Protein AF-A0A8T5SU76-F1 (afdb_monomer_lite)

Sequence (78 aa):
MVMFYRKFVGSPGTPILYPISQPMSSDNNITLFWSEEIAADSYYLYRSTNYIVDVSSLTVLDSTTDLQYVDTLNETGV

Radius of gyration: 16.59 Å; chains: 1; bounding box: 46×26×50 Å

Structure (mmCIF, N/CA/C/O backbone):
data_AF-A0A8T5SU76-F1
#
_entry.id   AF-A0A8T5SU76-F1
#
loop_
_atom_site.group_PDB
_atom_site.id
_atom_site.type_symbol
_atom_site.label_atom_id
_atom_site.label_alt_id
_atom_site.label_comp_id
_atom_site.label_asym_id
_atom_site.label_entity_id
_atom_site.label_seq_id
_atom_site.pdbx_PDB_ins_code
_atom_site.Cartn_x
_atom_site.Cartn_y
_atom_site.Cartn_z
_atom_site.occupancy
_atom_site.B_iso_or_equiv
_atom_site.auth_seq_id
_atom_site.auth_comp_id
_atom_site.auth_asym_id
_atom_site.auth_atom_id
_atom_site.pdbx_PDB_model_num
ATOM 1 N N . MET A 1 1 ? 27.696 8.131 -30.727 1.00 63.66 1 MET A N 1
ATOM 2 C CA . MET A 1 1 ? 26.911 6.915 -30.430 1.00 63.66 1 MET A CA 1
ATOM 3 C C . MET A 1 1 ? 26.505 6.999 -28.970 1.00 63.66 1 MET A C 1
ATOM 5 O O . MET A 1 1 ? 27.382 6.969 -28.121 1.00 63.66 1 MET A O 1
ATOM 9 N N . VAL A 1 2 ? 25.226 7.238 -28.683 1.00 62.56 2 VAL A N 1
ATOM 10 C CA . VAL A 1 2 ? 24.719 7.304 -27.302 1.00 62.56 2 VAL A CA 1
ATOM 11 C C . VAL A 1 2 ? 24.197 5.917 -26.959 1.00 62.56 2 VAL A C 1
ATOM 13 O O . VAL A 1 2 ? 23.366 5.379 -27.688 1.00 62.56 2 VAL A O 1
ATOM 16 N N . MET A 1 3 ? 24.743 5.306 -25.912 1.00 70.06 3 MET A N 1
ATOM 17 C CA . MET A 1 3 ? 24.363 3.965 -25.483 1.00 70.06 3 MET A CA 1
ATOM 18 C C . MET A 1 3 ? 23.319 4.093 -24.377 1.00 70.06 3 MET A C 1
ATOM 20 O O . MET A 1 3 ? 23.634 4.533 -23.275 1.00 70.06 3 MET A O 1
ATOM 24 N N . PHE A 1 4 ? 22.074 3.739 -24.682 1.00 66.69 4 PHE A N 1
ATOM 25 C CA . PHE A 1 4 ? 21.003 3.658 -23.694 1.00 66.69 4 PHE A CA 1
ATOM 26 C C . PHE A 1 4 ? 20.960 2.230 -23.143 1.00 66.69 4 PHE A C 1
ATOM 28 O O . PHE A 1 4 ? 20.700 1.286 -23.888 1.00 66.69 4 PHE A O 1
ATOM 35 N N . TYR A 1 5 ? 21.228 2.054 -21.850 1.00 68.06 5 TYR A N 1
ATOM 36 C CA . TYR A 1 5 ? 21.017 0.787 -21.150 1.00 68.06 5 TYR A CA 1
ATOM 37 C C . TYR A 1 5 ? 19.703 0.863 -20.373 1.00 68.06 5 TYR A C 1
ATOM 39 O O . TYR A 1 5 ? 19.543 1.698 -19.487 1.00 68.06 5 TYR A O 1
ATOM 47 N N . ARG A 1 6 ? 18.754 -0.028 -20.686 1.00 68.00 6 ARG A N 1
ATOM 48 C CA . ARG A 1 6 ? 17.613 -0.283 -19.800 1.00 68.00 6 ARG A CA 1
ATOM 49 C C . ARG A 1 6 ? 18.078 -1.280 -18.741 1.00 68.00 6 ARG A C 1
ATOM 51 O O . ARG A 1 6 ? 18.380 -2.429 -19.065 1.00 68.00 6 ARG A O 1
ATOM 58 N N . LYS A 1 7 ? 18.200 -0.849 -17.487 1.00 67.69 7 LYS A N 1
ATOM 59 C CA . LYS A 1 7 ? 18.418 -1.783 -16.378 1.00 67.69 7 LYS A CA 1
ATOM 60 C C . LYS A 1 7 ? 17.093 -2.510 -16.158 1.00 67.69 7 LYS A C 1
ATOM 62 O O . LYS A 1 7 ? 16.140 -1.913 -15.678 1.00 67.69 7 LYS A O 1
ATOM 67 N N . PHE A 1 8 ? 17.006 -3.767 -16.583 1.00 71.00 8 PHE A N 1
ATOM 68 C CA . PHE A 1 8 ? 15.849 -4.600 -16.272 1.00 71.00 8 PHE A CA 1
ATOM 69 C C . PHE A 1 8 ? 15.920 -4.958 -14.786 1.00 71.00 8 PHE A C 1
ATOM 71 O O . PHE A 1 8 ? 16.838 -5.663 -14.372 1.00 71.00 8 PHE A O 1
ATOM 78 N N . VAL A 1 9 ? 15.008 -4.407 -13.987 1.00 72.94 9 VAL A N 1
ATOM 79 C CA . VAL A 1 9 ? 14.999 -4.565 -12.522 1.00 72.94 9 VAL A CA 1
ATOM 80 C C . VAL A 1 9 ? 14.083 -5.697 -12.043 1.00 72.94 9 VAL A C 1
ATOM 82 O O . VAL A 1 9 ? 14.138 -6.058 -10.875 1.00 72.94 9 VAL A O 1
ATOM 85 N N . GLY A 1 10 ? 13.340 -6.336 -12.956 1.00 83.88 10 GLY A N 1
ATOM 86 C CA . GLY A 1 10 ? 12.392 -7.406 -12.636 1.00 83.88 10 GLY A CA 1
ATOM 87 C C . GLY A 1 10 ? 11.047 -6.864 -12.155 1.00 83.88 10 GLY A C 1
ATOM 88 O O . GLY A 1 10 ? 10.755 -5.685 -12.337 1.00 83.88 10 GLY A O 1
ATOM 89 N N . SER A 1 11 ? 10.216 -7.738 -11.588 1.00 86.62 11 SER A N 1
ATOM 90 C CA . SER A 1 11 ? 8.991 -7.314 -10.905 1.00 86.62 11 SER A CA 1
ATOM 91 C C . SER A 1 11 ? 9.333 -6.632 -9.573 1.00 86.62 11 SER A C 1
ATOM 93 O O . SER A 1 11 ? 10.322 -7.029 -8.949 1.00 86.62 11 SER A O 1
ATOM 95 N N . PRO A 1 12 ? 8.520 -5.662 -9.112 1.00 91.81 12 PRO A N 1
ATOM 96 C CA . PRO A 1 12 ? 8.618 -5.130 -7.756 1.00 91.81 12 PRO A CA 1
ATOM 97 C C . PRO A 1 12 ? 8.643 -6.248 -6.709 1.00 91.81 12 PRO A C 1
ATOM 99 O O . PRO A 1 12 ? 7.893 -7.223 -6.823 1.00 91.81 12 PRO A O 1
ATOM 102 N N . GLY A 1 13 ? 9.498 -6.101 -5.696 1.00 91.44 13 GLY A N 1
ATOM 103 C CA . GLY A 1 13 ? 9.416 -6.905 -4.482 1.00 91.44 13 GLY A CA 1
ATOM 104 C C . GLY A 1 13 ? 8.233 -6.481 -3.610 1.00 91.44 13 GLY A C 1
ATOM 105 O O . GLY A 1 13 ? 7.531 -5.511 -3.904 1.00 91.44 13 GLY A O 1
ATOM 106 N N . THR A 1 14 ? 8.005 -7.220 -2.524 1.00 90.88 14 THR A N 1
ATOM 107 C CA . THR A 1 14 ? 7.034 -6.817 -1.501 1.00 90.88 14 THR A CA 1
ATOM 108 C C . THR A 1 14 ? 7.700 -5.818 -0.555 1.00 90.88 14 THR A C 1
ATOM 110 O O . THR A 1 14 ? 8.638 -6.220 0.139 1.00 90.88 14 THR A O 1
ATOM 113 N N . PRO A 1 15 ? 7.216 -4.566 -0.466 1.00 93.75 15 PRO A N 1
ATOM 114 C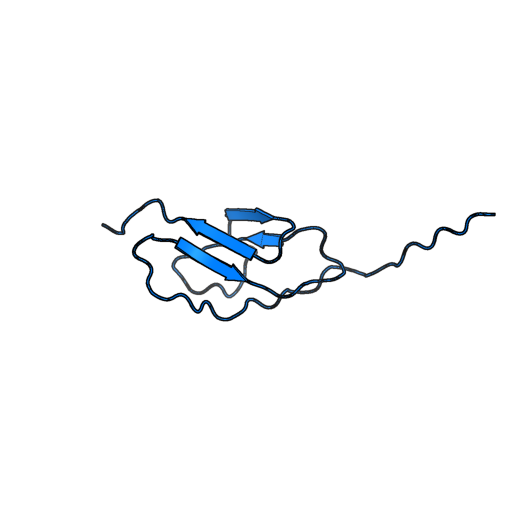 CA . PRO A 1 15 ? 7.768 -3.598 0.469 1.00 93.75 15 PRO A CA 1
ATOM 115 C C . PRO A 1 15 ? 7.526 -4.032 1.916 1.00 93.75 15 PRO A C 1
ATOM 117 O O . PRO A 1 15 ? 6.515 -4.653 2.252 1.00 93.75 15 PRO A O 1
ATOM 120 N N . ILE A 1 16 ? 8.445 -3.658 2.798 1.00 95.12 16 ILE A N 1
ATOM 121 C CA . ILE A 1 16 ? 8.348 -3.895 4.234 1.00 95.12 16 ILE A CA 1
ATOM 122 C C . ILE A 1 16 ? 7.648 -2.697 4.863 1.00 95.12 16 ILE A C 1
ATOM 124 O O . ILE A 1 16 ? 8.191 -1.594 4.861 1.00 95.12 16 ILE A O 1
ATOM 128 N N . LEU A 1 17 ? 6.463 -2.916 5.434 1.00 93.50 17 LEU A N 1
ATOM 129 C CA . LEU A 1 17 ? 5.786 -1.908 6.246 1.00 93.50 17 LEU A CA 1
ATOM 130 C C . LEU A 1 17 ? 6.486 -1.788 7.604 1.00 93.50 17 LEU A C 1
ATOM 132 O O . LEU A 1 17 ? 6.617 -2.774 8.335 1.00 93.50 17 LEU A O 1
ATOM 136 N N . TYR A 1 18 ? 6.931 -0.584 7.950 1.00 94.12 18 TYR A N 1
ATOM 137 C CA . TYR A 1 18 ? 7.556 -0.340 9.243 1.00 94.12 18 TYR A CA 1
ATOM 138 C C . TYR A 1 18 ? 6.515 -0.269 10.367 1.00 94.12 18 TYR A C 1
ATOM 140 O O . TYR A 1 18 ? 5.354 0.067 10.117 1.00 94.12 18 TYR A O 1
ATOM 148 N N . PRO A 1 19 ? 6.910 -0.567 11.622 1.00 90.38 19 PRO A N 1
ATOM 149 C CA . PRO A 1 19 ? 6.018 -0.428 12.763 1.00 90.38 19 PRO A CA 1
ATOM 150 C C . PRO A 1 19 ? 5.420 0.977 12.826 1.00 90.38 19 PRO A C 1
ATOM 152 O O . PRO A 1 19 ? 6.142 1.976 12.823 1.00 90.38 19 PRO A O 1
ATOM 155 N N . ILE A 1 20 ? 4.095 1.042 12.920 1.00 85.06 20 ILE A N 1
ATOM 156 C CA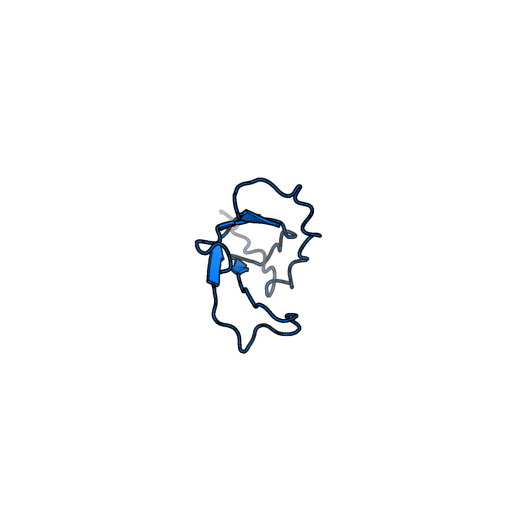 . ILE A 1 20 ? 3.365 2.295 13.083 1.00 85.06 20 ILE A CA 1
ATOM 157 C C . ILE A 1 20 ? 3.625 2.780 14.511 1.00 85.06 20 ILE A C 1
ATOM 159 O O . ILE A 1 20 ? 3.008 2.320 15.469 1.00 85.06 20 ILE A O 1
ATOM 163 N N . SER A 1 21 ? 4.603 3.668 14.658 1.00 69.56 21 SER A N 1
ATOM 164 C CA . SER A 1 21 ? 4.970 4.285 15.931 1.00 69.56 21 SER A CA 1
ATOM 165 C C . SER A 1 21 ? 4.496 5.728 15.927 1.00 69.56 21 SER A C 1
ATOM 167 O O . SER A 1 21 ? 5.285 6.648 15.712 1.00 69.56 21 SER A O 1
ATOM 169 N N . GLN A 1 22 ? 3.205 5.943 16.150 1.00 65.31 22 GLN A N 1
ATOM 170 C CA . GLN A 1 22 ? 2.692 7.292 16.345 1.00 65.31 22 GLN A CA 1
ATOM 171 C C . GLN A 1 22 ? 2.431 7.535 17.832 1.00 65.31 22 GLN A C 1
ATOM 173 O O . GLN A 1 22 ? 1.815 6.686 18.484 1.00 65.31 22 GLN A O 1
ATOM 178 N N . PRO A 1 23 ? 2.857 8.681 18.401 1.00 55.28 23 PRO A N 1
ATOM 179 C CA . PRO A 1 23 ? 2.183 9.172 19.594 1.00 55.28 23 PRO A CA 1
ATOM 180 C C . PRO A 1 23 ? 0.710 9.347 19.215 1.00 55.28 23 PRO A C 1
ATOM 182 O O . PRO A 1 23 ? 0.433 9.766 18.094 1.00 55.28 23 PRO A O 1
ATOM 185 N N . MET A 1 24 ? -0.226 9.011 20.104 1.00 54.53 24 MET A N 1
ATOM 186 C CA . MET A 1 24 ? -1.637 9.361 19.919 1.00 54.53 24 MET A CA 1
ATOM 187 C C . MET A 1 24 ? -1.740 10.891 19.798 1.00 54.53 24 MET A C 1
ATOM 189 O O . MET A 1 24 ? -1.898 11.588 20.798 1.00 54.53 24 MET A O 1
ATOM 193 N N . SER A 1 25 ? -1.546 11.439 18.599 1.00 52.62 25 SER A N 1
ATOM 194 C CA . SER A 1 25 ? -1.865 12.822 18.297 1.00 52.62 25 SER A CA 1
ATOM 195 C C . SER A 1 25 ? -3.379 12.935 18.293 1.00 52.62 25 SER A C 1
ATOM 197 O O . SER A 1 25 ? -4.074 12.020 17.860 1.00 52.62 25 SER A O 1
ATOM 199 N N . SER A 1 26 ? -3.880 14.066 18.774 1.00 57.81 26 SER A N 1
ATOM 200 C CA . SER A 1 26 ? -5.301 14.435 18.805 1.00 57.81 26 SER A CA 1
ATOM 201 C C . SER A 1 26 ? -6.010 14.373 17.452 1.00 57.81 26 SER A C 1
ATOM 203 O O . SER A 1 26 ? -7.233 14.456 17.400 1.00 57.81 26 SER A O 1
ATOM 205 N N . ASP A 1 27 ? -5.240 14.262 16.377 1.00 64.12 27 ASP A N 1
ATOM 206 C CA . ASP A 1 27 ? -5.704 14.296 15.006 1.00 64.12 27 ASP A CA 1
ATOM 207 C C . ASP A 1 27 ? -5.708 12.841 14.533 1.00 64.12 27 ASP A C 1
ATOM 209 O O . ASP A 1 27 ? -4.647 12.213 14.545 1.00 64.12 27 ASP A O 1
ATOM 213 N N . ASN A 1 28 ? -6.888 12.293 14.212 1.00 76.44 28 ASN A N 1
ATOM 214 C CA . ASN A 1 28 ? -7.158 10.887 13.870 1.00 76.44 28 ASN A CA 1
ATOM 215 C C . ASN A 1 28 ? -6.422 10.401 12.597 1.00 76.44 28 ASN A C 1
ATOM 217 O O . ASN A 1 28 ? -7.039 9.957 11.628 1.00 76.44 28 ASN A O 1
ATOM 221 N N . ASN A 1 29 ? -5.098 10.482 12.592 1.00 83.44 29 ASN A N 1
ATOM 222 C CA . ASN A 1 29 ? -4.250 10.304 11.430 1.00 83.44 29 ASN A CA 1
ATOM 223 C C . ASN A 1 29 ? -3.311 9.128 11.661 1.00 83.44 29 ASN A C 1
ATOM 225 O O . ASN A 1 29 ? -2.551 9.119 12.630 1.00 83.44 29 ASN A O 1
ATOM 229 N N . ILE A 1 30 ? -3.304 8.179 10.729 1.00 86.62 30 ILE A N 1
ATOM 230 C CA . ILE A 1 30 ? -2.385 7.047 10.725 1.00 86.62 30 ILE A CA 1
ATOM 231 C C . ILE A 1 30 ? -1.294 7.289 9.686 1.00 86.62 30 ILE A C 1
ATOM 233 O O . ILE A 1 30 ? -1.566 7.376 8.494 1.00 86.62 30 ILE A O 1
ATOM 237 N N . THR A 1 31 ? -0.045 7.412 10.122 1.00 89.50 31 THR A N 1
ATOM 238 C CA . THR A 1 31 ? 1.109 7.598 9.236 1.00 89.50 31 THR A CA 1
ATOM 239 C C . THR A 1 31 ? 1.815 6.272 9.019 1.00 89.50 31 THR A C 1
ATOM 241 O O . THR A 1 31 ? 2.275 5.626 9.961 1.00 89.50 31 THR A O 1
ATOM 244 N N . LEU A 1 32 ? 1.910 5.891 7.753 1.00 92.19 32 LEU A N 1
ATOM 245 C CA . LEU A 1 32 ? 2.544 4.678 7.271 1.00 92.19 32 LEU A CA 1
ATOM 246 C C . LEU A 1 32 ? 3.874 5.038 6.611 1.00 92.19 32 LEU A C 1
ATOM 248 O O . LEU A 1 32 ? 3.954 6.021 5.876 1.00 92.19 32 LEU A O 1
ATOM 252 N N . PHE A 1 33 ? 4.884 4.205 6.843 1.00 94.62 33 PHE A N 1
ATOM 253 C CA . PHE A 1 33 ? 6.182 4.256 6.173 1.00 94.62 33 PHE A CA 1
ATOM 254 C C . PHE A 1 33 ? 6.573 2.844 5.747 1.00 94.62 33 PHE A C 1
ATOM 256 O O . PHE A 1 33 ? 6.338 1.891 6.495 1.00 94.62 33 PHE A O 1
ATOM 263 N N . TRP A 1 34 ? 7.200 2.703 4.584 1.00 96.12 34 TRP A N 1
ATOM 264 C CA . TRP A 1 34 ? 7.646 1.404 4.078 1.00 96.12 34 TRP A CA 1
ATOM 265 C C . TRP A 1 34 ? 8.988 1.486 3.347 1.00 96.12 34 TRP A C 1
ATOM 267 O O . TRP A 1 34 ? 9.512 2.571 3.089 1.00 96.12 34 TRP A O 1
ATOM 277 N N . SER A 1 35 ? 9.587 0.327 3.063 1.00 97.00 35 SER A N 1
ATOM 278 C CA . SER A 1 35 ? 10.848 0.242 2.319 1.00 97.00 35 SER A CA 1
ATOM 279 C C . SER A 1 35 ? 10.683 0.582 0.836 1.00 97.00 35 SER A C 1
ATOM 281 O O . SER A 1 35 ? 9.677 0.250 0.208 1.00 97.00 35 SER A O 1
ATOM 283 N N . GLU A 1 36 ? 11.714 1.204 0.262 1.00 95.50 36 GLU A N 1
ATOM 284 C CA . GLU A 1 36 ? 11.810 1.417 -1.183 1.00 95.50 36 GLU A CA 1
ATOM 285 C C . GLU A 1 36 ? 11.993 0.084 -1.919 1.00 95.50 36 GLU A C 1
ATOM 287 O O . GLU A 1 36 ? 12.795 -0.757 -1.514 1.00 95.50 36 GLU A O 1
ATOM 292 N N . GLU A 1 37 ? 11.290 -0.074 -3.038 1.00 95.06 37 GLU A N 1
ATOM 293 C CA . GLU A 1 37 ? 11.405 -1.216 -3.937 1.00 95.06 37 GLU A CA 1
ATOM 294 C C . GLU A 1 37 ? 11.876 -0.712 -5.299 1.00 95.06 37 GLU A C 1
ATOM 296 O O . GLU A 1 37 ? 11.149 -0.024 -6.005 1.00 95.06 37 GLU A O 1
ATOM 301 N N . ILE A 1 38 ? 13.099 -1.078 -5.691 1.00 90.56 38 ILE A N 1
ATOM 302 C CA . ILE A 1 38 ? 13.789 -0.529 -6.878 1.00 90.56 38 ILE A CA 1
ATOM 303 C C . ILE A 1 38 ? 12.995 -0.723 -8.180 1.00 90.56 38 ILE A C 1
ATOM 305 O O . ILE A 1 38 ? 13.177 0.022 -9.142 1.00 90.56 38 ILE A O 1
ATOM 309 N N . ALA A 1 39 ? 12.169 -1.765 -8.23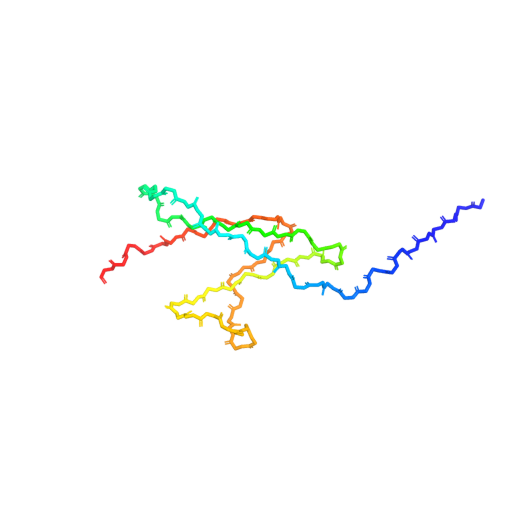8 1.00 92.00 39 ALA A N 1
ATOM 310 C CA . ALA A 1 39 ? 11.351 -2.086 -9.399 1.00 92.00 39 ALA A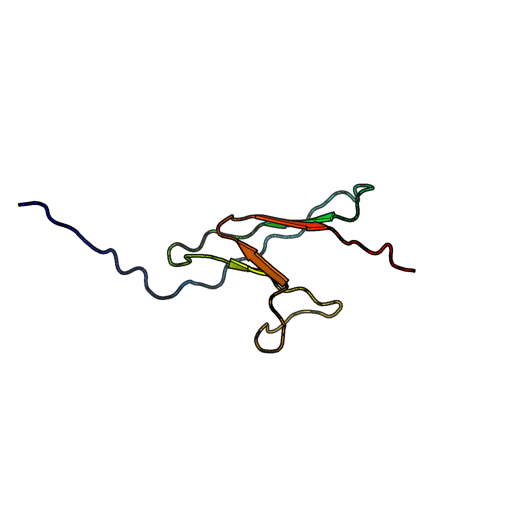 CA 1
ATOM 311 C C . ALA A 1 39 ? 9.905 -1.571 -9.298 1.00 92.00 39 ALA A C 1
ATOM 313 O O . ALA A 1 39 ? 9.140 -1.802 -10.230 1.00 92.00 39 ALA A O 1
ATOM 314 N N . ALA A 1 40 ? 9.519 -0.908 -8.201 1.00 92.88 40 ALA A N 1
ATOM 315 C CA . ALA A 1 40 ? 8.184 -0.349 -8.019 1.00 92.88 40 ALA A CA 1
ATOM 316 C C . ALA A 1 40 ? 8.060 1.036 -8.664 1.00 92.88 40 ALA A C 1
ATOM 318 O O . ALA A 1 40 ? 8.802 1.955 -8.334 1.00 92.88 40 ALA A O 1
ATOM 319 N N . ASP A 1 41 ? 7.064 1.194 -9.537 1.00 94.25 41 ASP A N 1
ATOM 320 C CA . ASP A 1 41 ? 6.676 2.506 -10.069 1.00 94.25 41 ASP A CA 1
ATOM 321 C C . ASP A 1 41 ? 5.737 3.258 -9.111 1.00 94.25 41 ASP A C 1
ATOM 323 O O . ASP A 1 41 ? 5.645 4.482 -9.148 1.00 94.25 41 ASP A O 1
ATOM 327 N N . SER A 1 42 ? 4.992 2.521 -8.284 1.00 95.75 42 SER A N 1
ATOM 328 C CA . SER A 1 42 ? 4.035 3.052 -7.311 1.00 95.75 42 SER A CA 1
ATOM 329 C C . SER A 1 42 ? 3.676 1.996 -6.266 1.00 95.75 42 SER A C 1
ATOM 331 O O . SER A 1 42 ? 3.967 0.807 -6.426 1.00 95.75 42 SER A O 1
ATOM 333 N N . TYR A 1 43 ? 3.006 2.442 -5.211 1.00 96.56 43 TYR A N 1
ATOM 334 C CA . TYR A 1 43 ? 2.516 1.637 -4.107 1.00 96.56 43 TYR A CA 1
ATOM 335 C C . TYR A 1 43 ? 1.001 1.750 -4.012 1.00 96.56 43 TYR A C 1
ATOM 337 O O . TYR A 1 43 ? 0.453 2.850 -4.064 1.00 96.56 43 TYR A O 1
ATOM 345 N N . TYR A 1 44 ? 0.335 0.611 -3.831 1.00 96.31 44 TYR A N 1
ATOM 346 C CA . TYR A 1 44 ? -1.092 0.541 -3.535 1.00 96.31 44 TYR A CA 1
ATOM 347 C C . TYR A 1 44 ? -1.302 0.361 -2.038 1.00 96.31 44 TYR A C 1
ATOM 349 O O . TYR A 1 44 ? -0.697 -0.516 -1.419 1.00 96.31 44 TYR A O 1
ATOM 357 N N . LEU A 1 45 ? -2.180 1.177 -1.471 1.00 95.00 45 LEU A N 1
ATOM 358 C CA . LEU A 1 45 ? -2.518 1.160 -0.060 1.00 95.00 45 LEU A CA 1
ATOM 359 C C . LEU A 1 45 ? -3.841 0.445 0.164 1.00 95.00 45 LEU A C 1
ATOM 361 O O . LEU A 1 45 ? -4.797 0.619 -0.588 1.00 95.00 45 LEU A O 1
ATOM 365 N N . TYR A 1 46 ? -3.897 -0.335 1.237 1.00 94.88 46 TYR A N 1
ATOM 366 C CA . TYR A 1 46 ? -5.065 -1.113 1.632 1.00 94.88 46 TYR A CA 1
ATOM 367 C C . TYR A 1 46 ? -5.325 -0.911 3.119 1.00 94.88 46 TYR A C 1
ATOM 369 O O . TYR A 1 46 ? -4.391 -0.758 3.908 1.00 94.88 46 TYR A O 1
ATOM 377 N N . ARG A 1 47 ? -6.599 -0.950 3.509 1.00 92.19 47 ARG A N 1
ATOM 378 C CA . ARG A 1 47 ? -7.027 -0.791 4.900 1.00 92.19 47 ARG A CA 1
ATOM 379 C C . ARG A 1 47 ? -8.140 -1.772 5.232 1.00 92.19 47 ARG A C 1
ATOM 381 O O . ARG A 1 47 ? -9.022 -2.023 4.417 1.00 92.19 47 ARG A O 1
ATOM 388 N N . SER A 1 48 ? -8.099 -2.304 6.446 1.00 91.31 48 SER A N 1
ATOM 389 C CA . SER A 1 48 ? -9.098 -3.219 6.991 1.00 91.31 48 SER A CA 1
ATOM 390 C C . SER A 1 48 ? -9.195 -3.017 8.500 1.00 91.31 48 SER A C 1
ATOM 392 O O . SER A 1 48 ? -8.216 -2.642 9.142 1.00 91.31 48 SER A O 1
ATOM 394 N N . THR A 1 49 ? -10.369 -3.281 9.070 1.00 89.75 49 THR A N 1
ATOM 395 C CA . THR A 1 49 ? -10.570 -3.361 10.527 1.00 89.75 49 THR A CA 1
ATOM 396 C C . THR A 1 49 ? -10.160 -4.722 11.101 1.00 89.75 49 THR A C 1
ATOM 398 O O . THR A 1 49 ? -10.083 -4.880 12.315 1.00 89.75 49 THR A O 1
ATOM 401 N N . ASN A 1 50 ? -9.869 -5.699 10.236 1.00 91.94 50 ASN A N 1
ATOM 402 C CA . ASN A 1 50 ? -9.335 -7.014 10.585 1.00 91.94 50 ASN A CA 1
ATOM 403 C C . ASN A 1 50 ? -7.866 -7.133 10.160 1.00 91.94 50 ASN A C 1
ATOM 405 O O . ASN A 1 50 ? -7.417 -6.425 9.257 1.00 91.94 50 ASN A O 1
ATOM 409 N N . TYR A 1 51 ? -7.141 -8.090 10.749 1.00 91.25 51 TYR A N 1
ATOM 410 C CA . TYR A 1 51 ? -5.784 -8.421 10.312 1.00 91.25 51 TYR A CA 1
ATOM 411 C C . TYR A 1 51 ? -5.741 -8.729 8.811 1.00 91.25 51 TYR A C 1
ATOM 413 O O . TYR A 1 51 ? -6.468 -9.593 8.317 1.00 91.25 51 TYR A O 1
ATOM 421 N N . ILE A 1 52 ? -4.861 -8.025 8.102 1.00 91.31 52 ILE A N 1
ATOM 422 C CA . ILE A 1 52 ? -4.591 -8.250 6.684 1.00 91.31 52 ILE A CA 1
ATOM 423 C C . ILE A 1 52 ? -3.499 -9.314 6.586 1.00 91.31 52 ILE A C 1
ATOM 425 O O . ILE A 1 52 ? -2.366 -9.085 6.998 1.00 91.31 52 ILE A O 1
ATOM 429 N N . VAL A 1 53 ? -3.849 -10.479 6.046 1.00 91.94 53 VAL A N 1
ATOM 430 C CA . VAL A 1 53 ? -2.892 -11.545 5.692 1.00 91.94 53 VAL A CA 1
ATOM 431 C C . VAL A 1 53 ? -2.719 -11.687 4.179 1.00 91.94 53 VAL A C 1
ATOM 433 O O . VAL A 1 53 ? -1.767 -12.313 3.728 1.00 91.94 53 VAL A O 1
ATOM 436 N N . ASP A 1 54 ? -3.635 -11.098 3.408 1.00 91.50 54 ASP A N 1
ATOM 437 C CA . ASP A 1 54 ? -3.651 -11.066 1.951 1.00 91.50 54 ASP A CA 1
ATOM 438 C C . ASP A 1 54 ? -4.430 -9.825 1.473 1.00 91.50 54 ASP A C 1
ATOM 440 O O . ASP A 1 54 ? -5.344 -9.363 2.161 1.00 91.50 54 ASP A O 1
ATOM 444 N N . VAL A 1 55 ? -4.057 -9.279 0.311 1.00 92.81 55 VAL A N 1
ATOM 445 C CA . VAL A 1 55 ? -4.665 -8.061 -0.261 1.00 92.81 55 VAL A CA 1
ATOM 446 C C . VAL A 1 55 ? -5.524 -8.328 -1.500 1.00 92.81 55 VAL A C 1
ATOM 448 O O . VAL A 1 55 ? -6.164 -7.408 -1.995 1.00 92.81 55 VAL A O 1
ATOM 451 N N . SER A 1 56 ? -5.582 -9.566 -2.005 1.00 92.62 56 SER A N 1
ATOM 452 C CA . SER A 1 56 ? -6.252 -9.893 -3.275 1.00 92.62 56 SER A CA 1
ATOM 453 C C . SER A 1 56 ? -7.762 -9.647 -3.255 1.00 92.62 56 SER A C 1
ATOM 455 O O . SER A 1 56 ? -8.355 -9.364 -4.295 1.00 92.62 56 SER A O 1
ATOM 457 N N . SER A 1 57 ? -8.385 -9.725 -2.076 1.00 92.06 57 SER A N 1
ATOM 458 C CA . SER A 1 57 ? -9.810 -9.449 -1.874 1.00 92.06 57 SER A CA 1
ATOM 459 C C . SER A 1 57 ? -10.097 -8.041 -1.349 1.00 92.06 57 SER A C 1
ATOM 461 O O . SER A 1 57 ? -11.255 -7.732 -1.065 1.00 92.06 57 SER A O 1
ATOM 463 N N . LEU A 1 58 ? -9.070 -7.214 -1.136 1.00 94.12 58 LEU A N 1
ATOM 464 C CA . LEU A 1 58 ? -9.232 -5.862 -0.614 1.00 94.12 58 LEU A CA 1
ATOM 465 C C . LEU A 1 58 ? -9.343 -4.857 -1.756 1.00 94.12 58 LEU A C 1
ATOM 467 O O . LEU A 1 58 ? -8.690 -4.970 -2.791 1.00 94.12 58 LEU A O 1
ATOM 471 N N . THR A 1 59 ? -10.151 -3.829 -1.534 1.00 94.44 59 THR A N 1
ATOM 472 C CA . THR A 1 59 ? -10.188 -2.671 -2.422 1.00 94.44 59 THR A CA 1
ATOM 473 C C . THR A 1 59 ? -9.012 -1.763 -2.093 1.00 94.44 59 THR A C 1
ATOM 475 O O . THR A 1 59 ? -8.738 -1.493 -0.921 1.00 94.44 59 THR A O 1
ATOM 478 N N . VAL A 1 60 ? -8.337 -1.280 -3.133 1.00 95.12 60 VAL A N 1
ATOM 479 C CA . VAL A 1 60 ? -7.310 -0.245 -3.005 1.00 95.12 60 VAL A CA 1
ATOM 480 C C . VAL A 1 60 ? -7.941 0.991 -2.362 1.00 95.12 60 VAL A C 1
ATOM 482 O O . VAL A 1 60 ? -8.940 1.509 -2.862 1.00 95.12 60 VAL A O 1
ATOM 485 N N . LEU A 1 61 ? -7.368 1.439 -1.248 1.00 94.25 61 LEU A N 1
ATOM 486 C CA . LEU A 1 61 ? -7.729 2.693 -0.594 1.00 94.25 61 LEU A CA 1
ATOM 487 C C . LEU A 1 61 ? -7.194 3.876 -1.403 1.00 94.25 61 LEU A C 1
ATOM 489 O O . LEU A 1 61 ? -7.940 4.807 -1.690 1.00 94.25 61 LEU A O 1
ATOM 493 N N . ASP A 1 62 ? -5.908 3.821 -1.752 1.00 95.75 62 ASP A N 1
ATOM 494 C CA . ASP A 1 62 ? -5.202 4.874 -2.481 1.00 95.75 62 ASP A CA 1
ATOM 495 C C . ASP A 1 62 ? -3.926 4.328 -3.148 1.00 95.75 62 ASP A C 1
ATOM 497 O O . ASP A 1 62 ? -3.529 3.182 -2.911 1.00 95.75 62 ASP A O 1
ATOM 501 N N . SER A 1 63 ? -3.263 5.141 -3.968 1.00 96.19 63 SER A N 1
ATOM 502 C CA . SER A 1 63 ? -1.955 4.832 -4.546 1.00 96.19 63 SER A CA 1
ATOM 503 C C . SER A 1 63 ? -1.022 6.037 -4.536 1.00 96.19 63 SER A C 1
ATOM 505 O O . SER A 1 63 ? -1.451 7.150 -4.828 1.00 96.19 63 SER A O 1
ATOM 507 N N . THR A 1 64 ? 0.264 5.817 -4.275 1.00 97.25 64 THR A N 1
ATOM 508 C CA . THR A 1 64 ? 1.280 6.881 -4.275 1.00 97.25 64 THR A CA 1
ATOM 509 C C . THR A 1 64 ? 2.618 6.390 -4.818 1.00 97.25 64 THR A C 1
ATOM 511 O O . THR A 1 64 ? 2.891 5.192 -4.838 1.00 97.25 64 THR A O 1
ATOM 514 N N . THR A 1 65 ? 3.464 7.316 -5.262 1.00 97.06 65 THR A N 1
ATOM 515 C CA . THR A 1 65 ? 4.878 7.059 -5.583 1.00 97.06 65 THR A CA 1
ATOM 516 C C . THR A 1 65 ? 5.805 7.334 -4.400 1.00 97.06 65 THR A C 1
ATOM 518 O O . THR A 1 65 ? 6.985 7.002 -4.456 1.00 97.06 65 THR A O 1
ATOM 521 N N . ASP A 1 66 ? 5.290 7.964 -3.343 1.00 96.69 66 ASP A N 1
ATOM 522 C CA . ASP A 1 66 ? 6.054 8.262 -2.136 1.00 96.69 66 ASP A CA 1
ATOM 523 C C . ASP A 1 66 ? 6.275 7.003 -1.284 1.00 96.69 66 ASP A C 1
ATOM 525 O O . ASP A 1 66 ? 5.615 5.982 -1.459 1.00 96.69 66 ASP A O 1
ATOM 529 N N . LEU A 1 67 ? 7.187 7.092 -0.314 1.00 96.19 67 LEU A N 1
ATOM 530 C CA . LEU A 1 67 ? 7.471 6.024 0.661 1.00 96.19 67 LEU A CA 1
ATOM 531 C C . LEU A 1 67 ? 6.713 6.208 1.986 1.00 96.19 67 LEU A C 1
ATOM 533 O O . LEU A 1 67 ? 7.070 5.624 3.014 1.00 96.19 67 LEU A O 1
ATOM 537 N N . GLN A 1 68 ? 5.700 7.074 1.972 1.00 94.56 68 GLN A N 1
ATOM 538 C CA . GLN A 1 68 ? 4.883 7.405 3.128 1.00 94.56 68 GLN A CA 1
ATOM 539 C C . GLN A 1 68 ? 3.441 7.709 2.725 1.00 94.56 68 GLN A C 1
ATOM 541 O O . GLN A 1 68 ? 3.175 8.172 1.615 1.00 94.56 68 GLN A O 1
ATOM 546 N N . TYR A 1 69 ? 2.516 7.513 3.661 1.00 93.38 69 TYR A N 1
ATOM 547 C CA . TYR A 1 69 ? 1.118 7.912 3.510 1.00 93.38 69 TYR A CA 1
ATOM 548 C C . TYR A 1 69 ? 0.517 8.325 4.845 1.00 93.38 69 TYR A C 1
ATOM 550 O O . TYR A 1 69 ? 0.805 7.711 5.872 1.00 93.38 69 TYR A O 1
ATOM 558 N N . VAL A 1 70 ? -0.334 9.350 4.821 1.00 91.12 70 VAL A N 1
ATOM 559 C CA . VAL A 1 70 ? -1.117 9.778 5.980 1.00 91.12 70 VAL A CA 1
ATOM 560 C C . VAL A 1 70 ? -2.572 9.439 5.707 1.00 91.12 70 VAL A C 1
ATOM 562 O O . VAL A 1 70 ? -3.221 10.079 4.886 1.00 91.12 70 VAL A O 1
ATOM 565 N N . ASP A 1 71 ? -3.074 8.437 6.412 1.00 88.81 71 ASP A N 1
ATOM 566 C CA . ASP A 1 71 ? -4.478 8.069 6.401 1.00 88.81 71 ASP A CA 1
ATOM 567 C C . ASP A 1 71 ? -5.239 8.902 7.436 1.00 88.81 71 ASP A C 1
ATOM 569 O O . ASP A 1 71 ? -5.091 8.705 8.642 1.00 88.81 71 ASP A O 1
ATOM 573 N N . THR A 1 72 ? -6.035 9.859 6.969 1.00 86.19 72 THR A N 1
ATOM 574 C CA . THR A 1 72 ? -6.901 10.692 7.810 1.00 86.19 72 THR A CA 1
ATOM 575 C C . THR A 1 72 ? -8.255 10.005 7.993 1.00 86.19 72 THR A C 1
ATOM 577 O O . THR A 1 72 ? -9.030 9.880 7.039 1.00 86.19 72 THR A O 1
ATOM 580 N N . LEU A 1 73 ? -8.576 9.572 9.214 1.00 77.94 73 LEU A N 1
ATOM 581 C CA . LEU A 1 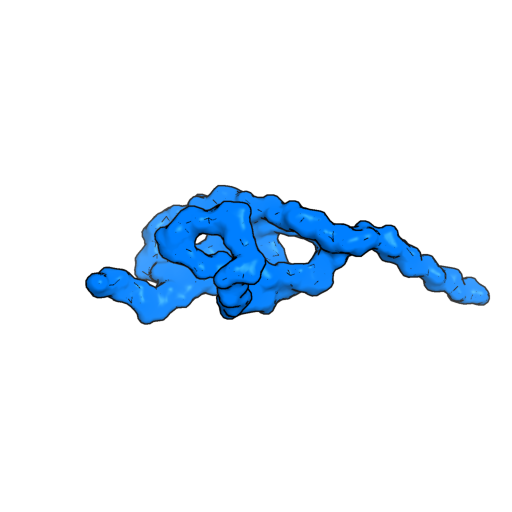73 ? -9.870 8.966 9.523 1.00 77.94 73 LEU A CA 1
ATOM 582 C C . LEU A 1 73 ? -10.932 10.064 9.676 1.00 77.94 73 LEU A C 1
ATOM 584 O O . LEU A 1 73 ? -10.949 10.795 10.663 1.00 77.94 73 LEU A O 1
ATOM 588 N N . ASN A 1 74 ? -11.852 10.150 8.713 1.00 66.06 74 ASN A N 1
ATOM 589 C CA . ASN A 1 74 ? -12.958 11.117 8.738 1.00 66.06 74 ASN A CA 1
ATOM 590 C C . ASN A 1 74 ? -14.084 10.776 9.731 1.00 66.06 74 ASN A C 1
ATOM 592 O O . ASN A 1 74 ? -15.030 11.549 9.862 1.00 66.06 74 ASN A O 1
ATOM 596 N N . GLU A 1 75 ? -13.993 9.655 10.446 1.00 56.59 75 GLU A N 1
ATOM 597 C CA . GLU A 1 75 ? -14.967 9.265 11.462 1.00 56.59 75 GLU A CA 1
ATOM 598 C C . GLU A 1 75 ? -14.246 9.045 12.795 1.00 56.59 75 GLU A C 1
ATOM 600 O O . GLU A 1 75 ? -13.430 8.135 12.952 1.00 56.59 75 GLU A O 1
ATOM 605 N N . THR A 1 76 ? -14.541 9.888 13.787 1.00 51.19 76 THR A N 1
ATOM 606 C CA . THR A 1 76 ? -14.454 9.477 15.189 1.00 51.19 76 THR A CA 1
ATOM 607 C C . THR A 1 76 ? -15.380 8.278 15.321 1.00 51.19 76 THR A C 1
ATOM 609 O O . THR A 1 76 ? -16.575 8.426 15.085 1.00 51.19 76 THR A O 1
ATOM 612 N N . GLY A 1 77 ? -14.844 7.096 15.636 1.00 50.75 77 GLY A N 1
ATOM 613 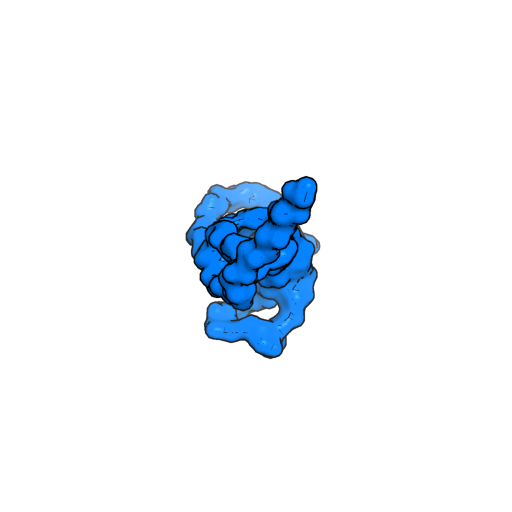C CA . GLY A 1 77 ? -15.674 5.920 15.887 1.00 50.75 77 GLY A CA 1
ATOM 614 C C . GLY A 1 77 ? -16.745 6.262 16.924 1.00 50.75 77 GLY A C 1
ATOM 615 O O . GLY A 1 77 ? -16.403 6.566 18.068 1.00 50.75 77 GLY A O 1
ATOM 616 N N . VAL A 1 78 ? -18.006 6.296 16.487 1.00 41.94 78 VAL A N 1
ATOM 617 C CA . VAL A 1 78 ? -19.192 6.460 17.341 1.00 41.94 78 VAL A CA 1
ATOM 618 C C . VAL A 1 78 ? -19.618 5.098 17.860 1.00 41.94 78 VAL A C 1
ATOM 620 O O . VAL A 1 78 ? -19.642 4.147 17.045 1.00 41.94 78 VAL A O 1
#

pLDDT: mean 83.92, std 14.58, range [41.94, 97.25]

Foldseek 3Di:
DDDDDDPCLDAWDDKAKDPFDDDPDPFQKGKTFTDDTPRDQKDFDFDDPDDDPDCPPTDGPDMDNDRMDIDGDPDPPD

Secondary structure (DSSP, 8-state):
----------S-----BPP------SS-EEEEEB---TT-S-EEE---SS--S--TTSPP-EEESSSEEEEE------